Protein AF-A0A1G8YR15-F1 (afdb_monomer)

Sequence (75 aa):
MTKTTERLARWVSSLRYESLPSEVIGKAKLCLADSISCMVGGADLVPSKTLLKVLCRSGQGSVAVPGVSARLGLL

Solvent-accessible surface area (backbone atoms only — not comparable to full-atom values): 4469 Å² total; per-residue (Å²): 133,82,53,70,68,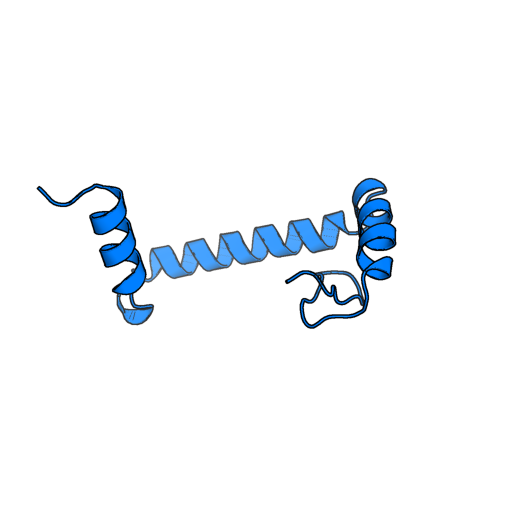57,54,49,51,51,51,63,76,68,64,53,80,89,75,53,57,69,69,56,55,53,50,50,53,52,53,51,51,52,52,50,49,51,41,34,72,43,41,79,37,70,69,44,49,54,51,48,62,55,48,56,68,69,33,79,39,88,45,73,46,68,76,48,103,51,37,34,45,74,129

pLDDT: mean 92.2, std 8.93, range [54.16, 98.62]

Foldseek 3Di:
DDDPVRVVVVCVVPDDPVPDDPVVVVVVVVVVVVVLVCQQVCCPPPVNVVVCVVQVVQDADDADRRNDPGHGPDD

Structure (mmCIF, N/CA/C/O backbone):
data_AF-A0A1G8YR15-F1
#
_entry.id   AF-A0A1G8YR15-F1
#
loop_
_atom_site.group_PDB
_atom_site.id
_atom_site.type_symbol
_atom_site.label_atom_id
_atom_site.label_alt_id
_atom_site.label_comp_id
_atom_site.label_asym_id
_atom_site.label_entity_id
_atom_site.label_seq_id
_atom_site.pdbx_PDB_ins_code
_atom_site.Cartn_x
_atom_site.Cartn_y
_atom_site.Cartn_z
_atom_site.occupancy
_atom_site.B_iso_or_equiv
_atom_site.auth_seq_id
_atom_site.auth_comp_id
_atom_site.auth_asym_id
_atom_site.auth_atom_id
_atom_site.pdbx_PDB_model_num
ATOM 1 N N . MET A 1 1 ? -7.451 -13.005 33.548 1.00 56.19 1 MET A N 1
ATOM 2 C CA . MET A 1 1 ? -6.734 -12.004 32.722 1.00 56.19 1 MET A CA 1
ATOM 3 C C . MET A 1 1 ? -6.682 -12.512 31.289 1.00 56.19 1 MET A C 1
ATOM 5 O O . MET A 1 1 ? -6.103 -13.567 31.074 1.00 56.19 1 MET A O 1
ATOM 9 N N . THR A 1 2 ? -7.298 -11.823 30.327 1.00 71.88 2 THR A N 1
ATOM 10 C CA . THR A 1 2 ? -7.130 -12.150 28.896 1.00 71.88 2 THR A CA 1
ATOM 11 C C . THR A 1 2 ? -5.720 -11.778 28.447 1.00 71.88 2 THR A C 1
ATOM 13 O O . THR A 1 2 ? -5.228 -10.704 28.806 1.00 71.88 2 THR A O 1
ATOM 16 N N . LYS A 1 3 ? -5.073 -12.640 27.658 1.00 92.31 3 LYS A N 1
ATOM 17 C CA . LYS A 1 3 ? -3.732 -12.369 27.113 1.00 92.31 3 LYS A CA 1
ATOM 18 C C . LYS A 1 3 ? -3.788 -11.155 26.177 1.00 92.31 3 LYS A C 1
ATOM 20 O O . LYS A 1 3 ? -4.777 -10.962 25.473 1.00 92.31 3 LYS A O 1
ATOM 25 N N . THR A 1 4 ? -2.723 -10.358 26.118 1.00 96.62 4 THR A N 1
ATOM 26 C CA . THR A 1 4 ? -2.664 -9.160 25.256 1.00 96.62 4 THR A CA 1
ATOM 27 C C . THR A 1 4 ? -2.982 -9.479 23.793 1.00 96.62 4 THR A C 1
ATOM 29 O O . THR A 1 4 ? -3.755 -8.757 23.166 1.00 96.62 4 THR A O 1
ATOM 32 N N . THR A 1 5 ? -2.474 -10.601 23.276 1.00 97.25 5 THR A N 1
ATOM 33 C CA . THR A 1 5 ? -2.762 -11.089 21.918 1.00 97.25 5 THR A CA 1
ATOM 34 C C . THR A 1 5 ? -4.248 -11.369 21.700 1.00 97.25 5 THR A C 1
ATOM 36 O O . THR A 1 5 ? -4.798 -10.991 20.673 1.00 97.25 5 THR A O 1
ATOM 39 N N . GLU A 1 6 ? -4.922 -11.977 22.680 1.00 97.50 6 GLU A N 1
ATOM 40 C CA . GLU A 1 6 ? -6.358 -12.274 22.612 1.00 97.50 6 GLU A CA 1
ATOM 41 C C . GLU A 1 6 ? -7.187 -10.984 22.593 1.00 97.50 6 GLU A C 1
ATOM 43 O O . GLU A 1 6 ? -8.134 -10.859 21.817 1.00 97.50 6 GLU A O 1
ATOM 48 N N . ARG A 1 7 ? -6.795 -9.989 23.401 1.00 97.06 7 ARG A N 1
ATOM 49 C CA . ARG A 1 7 ? -7.453 -8.676 23.422 1.00 97.06 7 ARG A CA 1
ATOM 50 C C . ARG A 1 7 ? -7.321 -7.959 22.079 1.00 97.06 7 ARG A C 1
ATOM 52 O O . ARG A 1 7 ? -8.308 -7.410 21.595 1.00 97.06 7 ARG A O 1
ATOM 59 N N . LEU A 1 8 ? -6.131 -7.979 21.477 1.00 97.31 8 LEU A N 1
ATOM 60 C CA . LEU A 1 8 ? -5.893 -7.365 20.170 1.00 97.31 8 LEU A CA 1
ATOM 61 C C . LEU A 1 8 ? -6.671 -8.084 19.063 1.00 97.31 8 LEU A C 1
ATOM 63 O O . LEU A 1 8 ? -7.348 -7.427 18.279 1.00 97.31 8 LEU A O 1
ATOM 67 N N . ALA A 1 9 ? -6.628 -9.419 19.039 1.00 97.44 9 ALA A N 1
ATOM 68 C CA . ALA A 1 9 ? -7.364 -10.218 18.064 1.00 97.44 9 ALA A CA 1
ATOM 69 C C . ALA A 1 9 ? -8.870 -9.935 18.136 1.00 97.44 9 ALA A C 1
ATOM 71 O O . ALA A 1 9 ? -9.496 -9.667 17.111 1.00 97.44 9 ALA A O 1
ATOM 72 N N . ARG A 1 10 ? -9.435 -9.902 19.352 1.00 96.94 10 ARG A N 1
ATOM 73 C CA . ARG A 1 10 ? -10.847 -9.565 19.558 1.00 96.94 10 ARG A CA 1
ATOM 74 C C . ARG A 1 10 ? -11.162 -8.163 19.047 1.00 96.94 10 ARG A C 1
ATOM 76 O O . ARG A 1 10 ? -12.114 -8.017 18.288 1.00 96.94 10 ARG A O 1
ATOM 83 N N . TRP A 1 11 ? -10.344 -7.167 19.392 1.00 95.62 11 TRP A N 1
ATOM 84 C CA . TRP A 1 11 ? -10.527 -5.795 18.913 1.00 95.62 11 TRP A CA 1
ATOM 85 C C . TRP A 1 11 ? -10.538 -5.721 17.379 1.00 95.62 11 TRP A C 1
ATOM 87 O O . TRP A 1 11 ? -11.540 -5.275 16.823 1.00 95.62 11 TRP A O 1
ATOM 97 N N . VAL A 1 12 ? -9.507 -6.248 16.701 1.00 96.56 12 VAL A N 1
ATOM 98 C CA . VAL A 1 12 ? -9.411 -6.240 15.226 1.00 96.56 12 VAL A CA 1
ATOM 99 C C . VAL A 1 12 ? -10.593 -6.969 14.584 1.00 96.56 12 VAL A C 1
ATOM 101 O O . VAL A 1 12 ? -11.204 -6.440 13.663 1.00 96.56 12 VAL A O 1
ATOM 104 N N . SER A 1 13 ? -10.956 -8.153 15.088 1.00 97.44 13 SER A N 1
ATOM 105 C CA . SER A 1 13 ? -12.057 -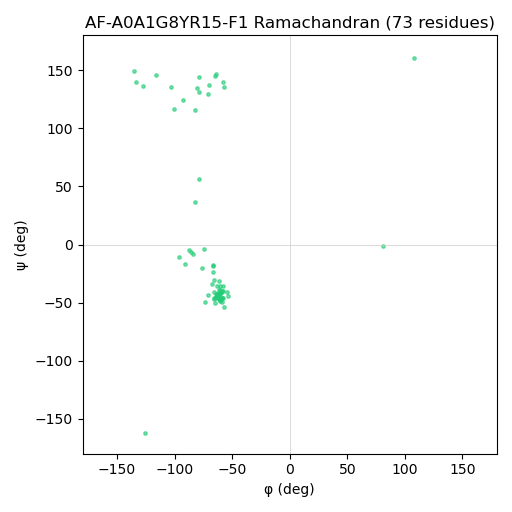8.950 14.522 1.00 97.44 13 SER A CA 1
ATOM 106 C C . SER A 1 13 ? -13.443 -8.314 14.691 1.00 97.44 13 SER A C 1
ATOM 108 O O . SER A 1 13 ? -14.356 -8.627 13.934 1.00 97.44 13 SER A O 1
ATOM 110 N N . SER A 1 14 ? -13.609 -7.433 15.683 1.00 97.12 14 SER A N 1
ATOM 111 C CA . SER A 1 14 ? -14.882 -6.762 15.983 1.00 97.12 14 SER A CA 1
ATOM 112 C C . SER A 1 14 ? -15.014 -5.370 15.354 1.00 97.12 14 SER A C 1
ATOM 114 O O . SER A 1 14 ? -16.096 -4.779 15.391 1.00 97.12 14 SER A O 1
ATOM 116 N N . LEU A 1 15 ? -13.924 -4.828 14.803 1.00 97.00 15 LEU A N 1
ATOM 117 C CA . LEU A 1 15 ? -13.878 -3.479 14.250 1.00 97.00 15 LEU A CA 1
ATOM 118 C C . LEU A 1 15 ? -14.685 -3.402 12.948 1.00 97.00 15 LEU A C 1
ATOM 120 O O . LEU A 1 15 ? -14.482 -4.194 12.030 1.00 97.00 15 LEU A O 1
ATOM 124 N N . ARG A 1 16 ? -15.581 -2.416 12.850 1.00 97.56 16 ARG A N 1
ATOM 125 C CA . ARG A 1 16 ? -16.386 -2.151 11.648 1.00 97.56 16 ARG A CA 1
ATOM 126 C C . ARG A 1 16 ? -16.044 -0.793 11.060 1.00 97.56 16 ARG A C 1
ATOM 128 O O . ARG A 1 16 ? -15.775 0.146 11.810 1.00 97.56 16 ARG A O 1
ATOM 135 N N . TYR A 1 17 ? -16.087 -0.670 9.738 1.00 96.38 17 TYR A N 1
ATOM 136 C CA . TYR A 1 17 ? -15.748 0.580 9.054 1.00 96.38 17 TYR A CA 1
ATOM 137 C C . TYR A 1 17 ? -16.630 1.745 9.528 1.00 96.38 17 TYR A C 1
ATOM 139 O O . TYR A 1 17 ? -16.131 2.835 9.790 1.00 96.38 17 TYR A O 1
ATOM 147 N N . GLU A 1 18 ? -17.919 1.489 9.745 1.00 97.50 18 GLU A N 1
ATOM 148 C CA . GLU A 1 18 ? -18.909 2.479 10.188 1.00 97.50 18 GLU A CA 1
ATOM 149 C C . GLU A 1 18 ? -18.645 2.995 11.609 1.00 97.50 18 GLU A C 1
ATO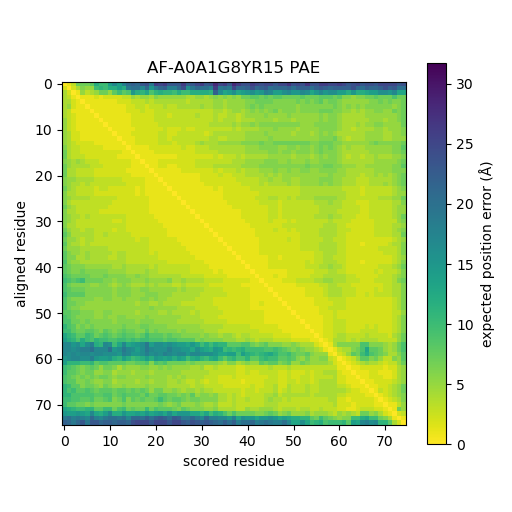M 151 O O . GLU A 1 18 ? -19.159 4.041 11.993 1.00 97.50 18 GLU A O 1
ATOM 156 N N . SER A 1 19 ? -17.848 2.266 12.398 1.00 96.94 19 SER A N 1
ATOM 157 C CA . SER A 1 19 ? -17.444 2.682 13.746 1.00 96.94 19 SER A CA 1
ATOM 158 C C . SER A 1 19 ? -16.190 3.562 13.765 1.00 96.94 19 SER A C 1
ATOM 160 O O . SER A 1 19 ? -15.796 4.039 14.829 1.00 96.94 19 SER A O 1
ATOM 162 N N . LEU A 1 20 ? -15.548 3.781 12.611 1.00 97.25 20 LEU A N 1
ATOM 163 C CA . LEU A 1 20 ? -14.336 4.590 12.519 1.00 97.25 20 LEU A CA 1
ATOM 164 C C . LEU A 1 20 ? -14.674 6.090 12.498 1.00 97.25 20 LEU A C 1
ATOM 166 O O . LEU A 1 20 ? -15.532 6.512 11.719 1.00 97.25 20 LEU A O 1
ATOM 170 N N . PRO A 1 21 ? -13.962 6.927 13.277 1.00 98.25 21 PRO A N 1
ATOM 171 C CA . PRO A 1 21 ? -14.088 8.375 13.168 1.00 98.25 21 PRO A CA 1
ATOM 172 C C . PRO A 1 21 ? -13.770 8.854 11.748 1.00 98.25 21 PRO A C 1
ATOM 174 O O . PRO A 1 21 ? -12.808 8.400 11.121 1.00 98.25 21 PRO A O 1
ATOM 177 N N . SER A 1 22 ? -14.541 9.820 11.250 1.00 98.00 22 SER A N 1
ATOM 178 C CA . SER A 1 22 ? -14.373 10.360 9.894 1.00 98.00 22 SER A CA 1
ATOM 179 C C . SER A 1 22 ? -12.972 10.931 9.652 1.00 98.00 22 SER A C 1
ATOM 181 O O . SER A 1 22 ? -12.411 10.754 8.570 1.00 98.00 22 SER A O 1
ATOM 183 N N . GLU A 1 23 ? -12.362 11.543 10.669 1.00 98.38 23 GLU A N 1
ATOM 184 C CA . GLU A 1 23 ? -10.984 12.041 10.609 1.00 98.38 23 GLU A CA 1
ATOM 185 C C . GLU A 1 23 ? -9.948 10.921 10.410 1.00 98.38 23 GLU A C 1
ATOM 187 O O . GLU A 1 23 ? -8.969 11.107 9.685 1.00 98.38 23 GLU A O 1
ATOM 192 N N . VAL A 1 24 ? -10.176 9.742 11.001 1.00 98.19 24 VAL A N 1
ATOM 193 C CA . VAL A 1 24 ? -9.289 8.579 10.867 1.00 98.19 24 VAL A CA 1
ATOM 194 C C . VAL A 1 24 ? -9.399 8.025 9.454 1.00 98.19 24 VAL A C 1
ATOM 196 O O . VAL A 1 24 ? -8.378 7.771 8.820 1.00 98.19 24 VAL A O 1
ATOM 199 N N . ILE A 1 25 ? -10.620 7.916 8.923 1.00 98.38 25 ILE A N 1
ATOM 200 C CA . ILE A 1 25 ? -10.860 7.514 7.531 1.00 98.38 25 ILE A CA 1
ATOM 201 C C . ILE A 1 25 ? -10.167 8.489 6.569 1.00 98.38 25 ILE A C 1
ATOM 203 O O . ILE A 1 25 ? -9.499 8.059 5.628 1.00 98.38 25 ILE A O 1
ATOM 207 N N . GLY A 1 26 ? -10.306 9.798 6.803 1.00 98.44 26 GLY A N 1
ATOM 208 C CA . GLY A 1 26 ? -9.673 10.834 5.988 1.00 98.44 26 GLY A CA 1
ATOM 209 C C . GLY A 1 26 ? -8.150 10.703 5.963 1.00 98.44 26 GLY A C 1
ATOM 210 O O . GLY A 1 26 ? -7.555 10.640 4.887 1.00 98.44 26 GLY A O 1
ATOM 211 N N . LYS A 1 27 ? -7.519 10.575 7.135 1.00 98.62 27 LYS A N 1
ATOM 212 C CA . LYS A 1 27 ? -6.064 10.382 7.243 1.00 98.62 27 LYS A CA 1
ATOM 213 C C . LYS A 1 27 ? -5.606 9.065 6.618 1.00 98.62 27 LYS A C 1
ATOM 215 O O . LYS A 1 27 ? -4.624 9.061 5.884 1.00 98.62 27 LYS A O 1
ATOM 220 N N . ALA A 1 28 ? -6.335 7.971 6.835 1.00 98.25 28 ALA A N 1
ATOM 221 C CA . ALA A 1 28 ? -6.009 6.678 6.240 1.00 98.25 28 ALA A CA 1
ATOM 222 C C . ALA A 1 28 ? -6.013 6.742 4.705 1.00 98.25 28 ALA A C 1
ATOM 224 O O . ALA A 1 28 ? -5.095 6.228 4.070 1.00 98.25 28 ALA A O 1
ATOM 225 N N . LYS A 1 29 ? -6.991 7.431 4.100 1.00 98.38 29 LYS A N 1
ATOM 226 C CA . LYS A 1 29 ? -7.026 7.653 2.645 1.00 98.38 29 LYS A CA 1
ATOM 227 C C . LYS A 1 29 ? -5.804 8.426 2.147 1.00 98.38 29 LYS A C 1
ATOM 229 O O . LYS A 1 29 ? -5.247 8.052 1.119 1.00 98.38 29 LYS A O 1
ATOM 234 N N . LEU A 1 30 ? -5.366 9.454 2.877 1.00 98.62 30 LEU A N 1
ATOM 235 C CA . LEU A 1 30 ? -4.150 10.201 2.537 1.00 98.62 30 LEU A CA 1
ATOM 236 C C . LEU A 1 30 ? -2.900 9.314 2.620 1.00 98.62 30 LEU A C 1
ATOM 238 O O . LEU A 1 30 ? -2.108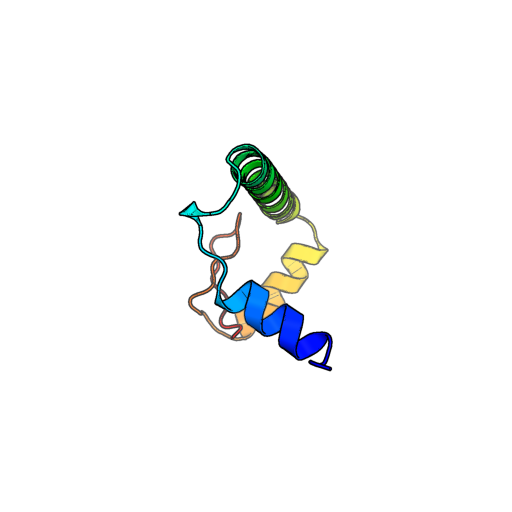 9.306 1.684 1.00 98.62 30 LEU A O 1
ATOM 242 N N . CYS A 1 31 ? -2.759 8.507 3.676 1.00 98.50 31 CYS A N 1
ATOM 243 C CA . CYS A 1 31 ? -1.642 7.566 3.807 1.00 98.50 31 CYS A CA 1
ATOM 244 C C . CYS A 1 31 ? -1.623 6.514 2.686 1.00 98.50 31 CYS A C 1
ATOM 246 O O . CYS A 1 31 ? -0.557 6.172 2.174 1.00 98.50 31 CYS A O 1
ATOM 248 N N . LEU A 1 32 ? -2.795 6.008 2.285 1.00 97.88 32 LEU A N 1
ATOM 249 C CA . LEU A 1 32 ? -2.914 5.074 1.162 1.00 97.88 32 LEU A CA 1
ATOM 250 C C . LEU A 1 32 ? -2.502 5.735 -0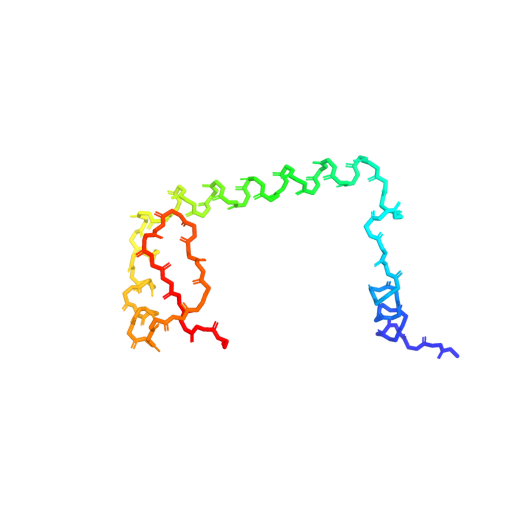.158 1.00 97.88 32 LEU A C 1
ATOM 252 O O . LEU A 1 32 ? -1.749 5.138 -0.926 1.00 97.88 32 LEU A O 1
ATOM 256 N N . ALA A 1 33 ? -2.958 6.964 -0.411 1.00 97.94 33 ALA A N 1
ATOM 257 C CA . ALA A 1 33 ? -2.595 7.713 -1.612 1.00 97.94 33 ALA A CA 1
ATOM 258 C C . ALA A 1 33 ? -1.086 8.003 -1.679 1.00 97.94 33 ALA A C 1
ATOM 260 O O . ALA A 1 33 ? -0.476 7.806 -2.732 1.00 97.94 33 ALA A O 1
ATOM 261 N N . ASP A 1 34 ? -0.479 8.407 -0.562 1.00 98.25 34 ASP A N 1
ATOM 262 C CA . ASP A 1 34 ? 0.967 8.627 -0.443 1.00 98.25 34 ASP A CA 1
ATOM 263 C C . ASP A 1 34 ? 1.762 7.344 -0.730 1.00 98.25 34 ASP A C 1
ATOM 265 O O . ASP A 1 34 ? 2.654 7.327 -1.581 1.00 98.25 34 ASP A O 1
ATOM 269 N N . SER A 1 35 ? 1.349 6.229 -0.121 1.00 97.00 35 SER A N 1
ATOM 270 C CA . SER A 1 35 ? 1.987 4.924 -0.327 1.00 97.00 35 SER A CA 1
ATOM 271 C C . SER A 1 35 ? 1.912 4.479 -1.790 1.00 97.00 35 SER A C 1
ATOM 273 O O . SER A 1 35 ? 2.911 4.044 -2.364 1.00 97.00 35 SER A O 1
ATOM 275 N N . ILE A 1 36 ? 0.739 4.605 -2.423 1.00 96.31 36 ILE A N 1
ATOM 276 C CA . ILE A 1 36 ? 0.554 4.261 -3.841 1.00 96.31 36 ILE A CA 1
ATOM 277 C C . ILE A 1 36 ? 1.408 5.155 -4.735 1.00 96.31 36 ILE A C 1
ATOM 279 O O . ILE A 1 36 ? 2.052 4.653 -5.655 1.00 96.31 36 ILE A O 1
ATOM 283 N N . SER A 1 37 ? 1.466 6.452 -4.445 1.00 96.81 37 SER A N 1
ATOM 284 C CA . SER A 1 37 ? 2.279 7.402 -5.208 1.00 96.81 37 SER A CA 1
ATOM 285 C C . SER A 1 37 ? 3.766 7.061 -5.121 1.00 96.81 37 SER A C 1
ATOM 287 O O . SER A 1 37 ? 4.444 7.036 -6.147 1.00 96.81 37 SER A O 1
ATOM 289 N N . CYS A 1 38 ? 4.257 6.703 -3.931 1.00 96.06 38 CYS A N 1
ATOM 290 C CA . CYS A 1 38 ? 5.624 6.218 -3.746 1.00 96.06 38 CYS A CA 1
ATOM 291 C C . CYS A 1 38 ? 5.895 4.927 -4.531 1.00 96.06 38 CYS A C 1
ATOM 293 O O . CYS A 1 38 ? 6.946 4.806 -5.157 1.00 96.06 38 CYS A O 1
ATOM 295 N N . MET A 1 39 ? 4.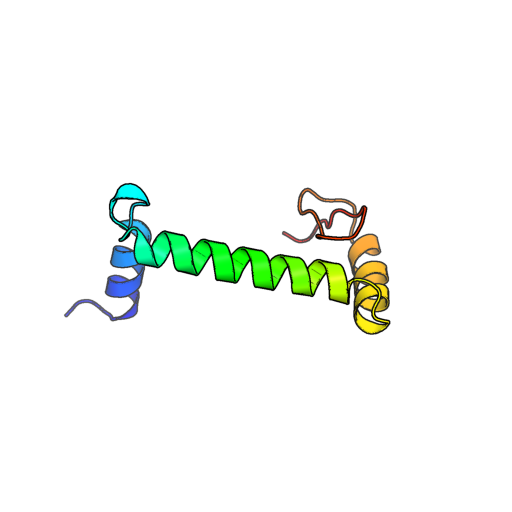955 3.973 -4.542 1.00 94.88 39 MET A N 1
ATOM 296 C CA . MET A 1 39 ? 5.098 2.734 -5.320 1.00 94.88 39 MET A CA 1
ATOM 297 C C . MET A 1 39 ? 5.178 3.010 -6.824 1.00 94.88 39 MET A C 1
ATOM 299 O O . MET A 1 39 ? 6.069 2.488 -7.491 1.00 94.88 39 MET A O 1
ATOM 303 N N . VAL A 1 40 ? 4.289 3.860 -7.348 1.00 96.31 40 VAL A N 1
ATOM 304 C CA . VAL A 1 40 ? 4.276 4.239 -8.769 1.00 96.31 40 VAL A CA 1
ATOM 305 C C . VAL A 1 40 ? 5.546 5.007 -9.138 1.00 96.31 40 VAL A C 1
ATOM 307 O O . VAL A 1 40 ? 6.225 4.636 -10.090 1.00 96.31 40 VAL A O 1
ATOM 310 N N . GLY A 1 41 ? 5.912 6.036 -8.368 1.00 95.75 41 GLY A N 1
ATOM 311 C CA . GLY A 1 41 ? 7.113 6.838 -8.621 1.00 95.75 41 GLY A CA 1
ATOM 312 C C . GLY A 1 41 ? 8.416 6.049 -8.453 1.00 95.75 41 GLY A C 1
ATOM 313 O O . GLY A 1 41 ? 9.398 6.306 -9.145 1.00 95.75 41 GLY A O 1
ATOM 314 N N . GLY A 1 42 ? 8.422 5.049 -7.569 1.00 95.62 42 GLY A N 1
ATOM 315 C CA . GLY A 1 42 ? 9.556 4.158 -7.336 1.00 95.62 42 GLY A CA 1
ATOM 316 C C . GLY A 1 42 ? 9.648 2.974 -8.303 1.00 95.62 42 GLY A C 1
ATOM 317 O O . GLY A 1 42 ? 10.654 2.259 -8.280 1.00 95.62 42 GLY A O 1
ATOM 318 N N . ALA A 1 43 ? 8.641 2.741 -9.151 1.00 94.62 43 ALA A N 1
ATOM 319 C CA . ALA A 1 43 ? 8.577 1.567 -10.024 1.00 94.62 43 ALA A CA 1
ATOM 320 C C . ALA A 1 43 ? 9.745 1.502 -11.024 1.00 94.62 43 ALA A C 1
ATOM 322 O O . ALA A 1 43 ? 10.221 0.417 -11.366 1.00 94.62 43 ALA A O 1
ATOM 323 N N . ASP A 1 44 ? 10.251 2.662 -11.448 1.00 93.81 44 ASP A N 1
ATOM 324 C CA . ASP A 1 44 ? 11.320 2.762 -12.440 1.00 93.81 44 ASP A CA 1
ATOM 325 C C . ASP A 1 44 ? 12.742 2.663 -11.877 1.00 93.81 44 ASP A C 1
ATOM 327 O O . ASP A 1 44 ? 13.703 2.577 -12.656 1.00 93.81 44 ASP A O 1
ATOM 331 N N . LEU A 1 45 ? 12.891 2.624 -10.550 1.00 96.62 45 LEU A N 1
ATOM 332 C CA . LEU A 1 45 ? 14.186 2.480 -9.893 1.00 96.62 45 LEU A CA 1
ATOM 333 C C . LEU A 1 45 ? 14.818 1.116 -10.219 1.00 96.62 45 LEU A C 1
ATOM 335 O O . LEU A 1 45 ? 14.139 0.092 -10.328 1.00 96.62 45 LEU A O 1
ATOM 339 N N . VAL A 1 46 ? 16.149 1.086 -10.341 1.00 97.44 46 VAL A N 1
ATOM 340 C CA . VAL A 1 46 ? 16.911 -0.138 -10.661 1.00 97.44 46 VAL A CA 1
ATOM 341 C C . VAL A 1 46 ? 16.598 -1.302 -9.703 1.00 97.44 46 VAL A C 1
ATOM 343 O O . VAL A 1 46 ? 16.376 -2.415 -10.199 1.00 97.44 46 VAL A O 1
ATOM 346 N N . PRO A 1 47 ? 16.512 -1.101 -8.369 1.00 95.88 47 PRO A N 1
ATOM 347 C CA . PRO A 1 47 ? 16.121 -2.170 -7.452 1.00 95.88 47 PRO A CA 1
ATOM 348 C C . PRO A 1 47 ? 14.712 -2.708 -7.735 1.00 95.88 47 PRO A C 1
ATOM 350 O O . PRO A 1 47 ? 14.531 -3.923 -7.806 1.00 95.88 47 PRO A O 1
ATOM 353 N N . SER A 1 48 ? 13.740 -1.825 -7.989 1.00 94.75 48 SER A N 1
ATOM 354 C CA . SER A 1 48 ? 12.351 -2.188 -8.307 1.00 94.75 48 SER A CA 1
ATOM 355 C C . SER A 1 48 ? 12.272 -3.041 -9.573 1.00 94.75 48 SER A C 1
ATOM 357 O O . SER A 1 48 ? 11.695 -4.129 -9.563 1.00 94.75 48 SER A O 1
ATOM 359 N N . LYS A 1 49 ? 12.945 -2.616 -10.650 1.00 94.06 49 LYS A N 1
ATOM 360 C CA . LYS A 1 49 ? 13.036 -3.373 -11.911 1.00 94.06 49 LYS A CA 1
ATOM 361 C C . LYS A 1 49 ? 13.700 -4.737 -11.727 1.00 94.06 49 LYS A C 1
ATOM 363 O O . LYS A 1 49 ? 13.277 -5.718 -12.340 1.00 94.06 49 LYS A O 1
ATOM 368 N N . THR A 1 50 ? 14.742 -4.807 -10.901 1.00 95.19 50 THR A N 1
ATOM 369 C CA . THR A 1 50 ? 15.452 -6.061 -10.610 1.00 95.19 50 THR A CA 1
ATOM 370 C C . THR A 1 50 ? 14.550 -7.040 -9.868 1.00 95.19 50 THR A C 1
ATOM 372 O O . THR A 1 50 ? 14.429 -8.192 -10.286 1.00 95.19 50 THR A O 1
ATOM 375 N N . LEU A 1 51 ? 13.855 -6.572 -8.830 1.00 92.75 51 LEU A N 1
ATOM 376 C CA . LEU A 1 51 ? 12.915 -7.387 -8.069 1.00 92.75 51 LEU A CA 1
ATOM 377 C C . LEU A 1 51 ? 11.758 -7.878 -8.949 1.00 92.75 51 LEU A C 1
ATOM 379 O O . LEU A 1 51 ? 11.463 -9.071 -8.957 1.00 92.75 51 LEU A O 1
ATOM 383 N N . LEU A 1 52 ? 11.157 -7.000 -9.757 1.00 91.44 52 LEU A N 1
ATOM 384 C CA . LEU A 1 52 ? 10.063 -7.371 -10.662 1.00 91.44 52 LEU A CA 1
ATOM 385 C C . LEU A 1 52 ? 10.471 -8.452 -11.664 1.00 91.44 52 LEU A C 1
ATOM 387 O O . LEU A 1 52 ? 9.710 -9.387 -11.891 1.00 91.44 52 LEU A O 1
ATOM 391 N N . LYS A 1 53 ? 11.689 -8.392 -12.218 1.00 91.25 53 LYS A N 1
ATOM 392 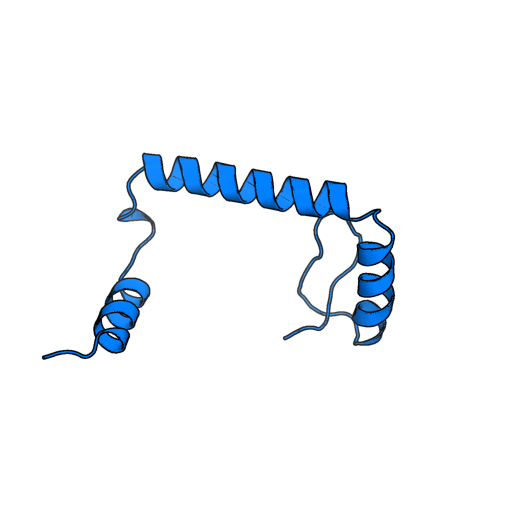C CA . LYS A 1 53 ? 12.201 -9.450 -13.105 1.00 91.25 53 LYS A CA 1
ATOM 393 C C . LYS A 1 53 ? 12.275 -10.812 -12.418 1.00 91.25 53 LYS A C 1
ATOM 395 O O . LYS A 1 53 ? 12.053 -11.819 -13.083 1.00 91.25 53 LYS A O 1
ATOM 400 N N . VAL A 1 54 ? 12.612 -10.854 -11.129 1.00 91.44 54 VAL A N 1
ATOM 401 C CA . VAL A 1 54 ? 12.655 -12.103 -10.356 1.00 91.44 54 VAL A CA 1
ATOM 402 C C . VAL A 1 54 ? 11.238 -12.583 -10.060 1.00 91.44 54 VAL A C 1
ATOM 404 O O . VAL A 1 54 ? 10.917 -13.731 -10.349 1.00 91.44 54 VAL A O 1
ATOM 407 N N . LEU A 1 55 ? 10.371 -11.704 -9.558 1.00 89.75 55 LEU A N 1
ATOM 408 C CA . LEU A 1 55 ? 9.015 -12.073 -9.148 1.00 89.75 55 LEU A CA 1
ATOM 409 C C . LEU A 1 55 ? 8.123 -12.472 -10.331 1.00 89.75 55 LEU A C 1
ATOM 411 O O . LEU A 1 55 ? 7.328 -13.398 -10.205 1.00 89.75 55 LEU A O 1
ATOM 415 N N . CYS A 1 56 ? 8.294 -11.857 -11.504 1.00 86.56 56 CYS A N 1
ATOM 416 C CA . CYS A 1 56 ? 7.567 -12.253 -12.713 1.00 86.56 56 CYS A CA 1
ATOM 417 C C . CYS A 1 56 ? 7.951 -13.655 -13.221 1.00 86.56 56 CYS A C 1
ATOM 419 O O . CYS A 1 56 ? 7.198 -14.237 -13.999 1.00 86.56 56 CYS A O 1
ATOM 421 N N . ARG A 1 57 ? 9.088 -14.227 -12.790 1.00 86.94 57 ARG A N 1
ATOM 422 C CA . ARG A 1 57 ? 9.441 -15.627 -13.103 1.00 86.94 57 ARG A CA 1
ATOM 423 C C . ARG A 1 57 ? 8.658 -16.632 -12.264 1.00 86.94 57 ARG A C 1
ATOM 425 O O . ARG A 1 57 ? 8.538 -17.776 -12.682 1.00 86.94 57 ARG A O 1
ATOM 432 N N . SER A 1 58 ? 8.108 -16.212 -11.125 1.00 80.31 58 SER A N 1
ATOM 433 C CA . SER A 1 58 ? 7.298 -17.066 -10.249 1.00 80.31 58 SER A CA 1
ATOM 434 C C . SER A 1 58 ? 5.893 -17.349 -10.803 1.00 80.31 58 SER A C 1
ATOM 436 O O . SER A 1 58 ? 5.155 -18.124 -10.206 1.00 80.31 58 SER A O 1
ATOM 438 N N . GLY A 1 59 ? 5.525 -16.751 -11.943 1.00 75.94 59 GLY A N 1
ATOM 439 C CA . GLY A 1 59 ? 4.229 -16.921 -12.601 1.00 75.94 59 GLY A CA 1
ATOM 440 C C . GLY A 1 59 ? 3.322 -15.693 -12.481 1.00 75.94 59 GLY A C 1
ATOM 441 O O . GLY A 1 59 ? 3.520 -14.820 -11.632 1.00 75.94 59 GLY A O 1
ATOM 442 N N . GLN A 1 60 ? 2.322 -15.617 -13.364 1.00 76.44 60 GLN A N 1
ATOM 443 C CA . GLN A 1 60 ? 1.281 -14.590 -13.292 1.00 76.44 60 GLN A CA 1
ATOM 444 C C . GLN A 1 60 ? 0.250 -14.972 -12.226 1.00 76.44 60 GLN A C 1
ATOM 446 O O . GLN A 1 60 ? -0.247 -16.095 -12.220 1.00 76.44 60 GLN A O 1
ATOM 451 N N . GLY A 1 61 ? -0.077 -14.028 -11.344 1.00 82.50 61 GLY A N 1
ATOM 452 C CA . GLY A 1 61 ? -1.100 -14.203 -10.311 1.00 82.50 61 GLY A CA 1
ATOM 453 C C . GLY A 1 61 ? -2.174 -13.127 -10.338 1.00 82.50 61 GLY A C 1
ATOM 454 O O . GLY A 1 61 ? -2.345 -12.407 -11.321 1.00 82.50 61 GLY A O 1
ATOM 455 N N . SER A 1 62 ? -2.913 -13.009 -9.238 1.00 88.12 62 SER A N 1
ATOM 456 C CA . SER A 1 62 ? -4.020 -12.056 -9.106 1.00 88.12 62 SER A CA 1
ATOM 457 C C . SER A 1 62 ? -3.593 -10.703 -8.524 1.00 88.12 62 SER A C 1
ATOM 459 O O . SER A 1 62 ? -4.315 -9.719 -8.703 1.00 88.12 62 SER A O 1
ATOM 461 N N . VAL A 1 63 ? -2.417 -10.608 -7.895 1.00 90.19 63 VAL A N 1
ATOM 462 C CA . VAL A 1 63 ? -1.965 -9.399 -7.188 1.00 90.19 63 VAL A CA 1
ATOM 463 C C . VAL A 1 63 ? -1.353 -8.396 -8.164 1.00 90.19 63 VAL A C 1
ATOM 465 O O . VAL A 1 63 ? -0.330 -8.671 -8.783 1.00 90.19 63 VAL A O 1
ATOM 468 N N . ALA A 1 64 ? -1.970 -7.222 -8.307 1.00 91.06 64 ALA A N 1
ATOM 469 C CA . ALA A 1 64 ? -1.475 -6.156 -9.176 1.00 91.06 64 ALA A CA 1
ATOM 470 C C . ALA A 1 64 ? -0.324 -5.373 -8.530 1.00 91.06 64 ALA A C 1
ATOM 472 O O . ALA A 1 64 ? -0.343 -5.109 -7.328 1.00 91.06 64 ALA A O 1
ATOM 473 N N . VAL A 1 65 ? 0.639 -4.948 -9.350 1.00 90.88 65 VAL A N 1
ATOM 474 C CA . VAL A 1 65 ? 1.712 -4.037 -8.933 1.00 90.88 65 VAL A CA 1
ATOM 475 C C . VAL A 1 65 ? 1.375 -2.618 -9.402 1.00 90.88 65 VAL A C 1
ATOM 477 O O . VAL A 1 65 ? 1.304 -2.389 -10.610 1.00 90.88 65 VAL A O 1
ATOM 480 N N . PRO A 1 66 ? 1.172 -1.642 -8.499 1.00 92.62 66 PRO A N 1
ATOM 481 C CA . PRO A 1 66 ? 0.927 -0.258 -8.897 1.00 92.62 66 PRO A CA 1
ATOM 482 C C . PRO A 1 66 ? 2.056 0.307 -9.770 1.00 92.62 66 PRO A C 1
ATOM 484 O O . PRO A 1 66 ? 3.232 0.129 -9.466 1.00 92.62 66 PRO A O 1
ATOM 487 N N . GLY A 1 67 ? 1.694 0.999 -10.854 1.00 92.31 67 GLY A N 1
ATOM 488 C CA . GLY A 1 67 ? 2.653 1.641 -11.764 1.00 92.31 67 GLY A CA 1
ATOM 489 C C . GLY A 1 67 ? 3.303 0.708 -12.789 1.00 92.31 67 GLY A C 1
ATOM 490 O O . GLY A 1 67 ? 4.074 1.173 -13.622 1.00 92.31 67 GLY A O 1
ATOM 491 N N . VAL A 1 68 ? 2.982 -0.590 -12.776 1.00 91.12 68 VAL A N 1
ATOM 492 C CA . VAL A 1 68 ? 3.550 -1.578 -13.702 1.00 91.12 68 VAL A CA 1
ATOM 493 C C . VAL A 1 68 ? 2.438 -2.454 -14.268 1.00 91.12 68 VAL A C 1
ATOM 495 O O . VAL A 1 68 ? 1.543 -2.889 -13.551 1.00 91.12 68 VAL A O 1
ATOM 498 N N . SER A 1 69 ? 2.507 -2.781 -15.559 1.00 89.25 69 SER A N 1
ATOM 499 C CA . SER A 1 69 ? 1.577 -3.728 -16.191 1.00 89.25 69 SER A CA 1
ATOM 500 C C . SER A 1 69 ? 1.949 -5.187 -15.875 1.00 89.25 69 SER A C 1
ATOM 502 O O . SER A 1 69 ? 2.192 -5.987 -16.778 1.00 89.25 69 SER A O 1
ATOM 504 N N . ALA A 1 70 ? 2.034 -5.529 -14.587 1.00 87.88 70 ALA A N 1
ATOM 505 C CA . ALA A 1 70 ? 2.385 -6.859 -14.099 1.00 87.88 70 ALA A CA 1
ATOM 506 C C . ALA A 1 70 ? 1.465 -7.301 -12.955 1.00 87.88 70 ALA A C 1
ATOM 508 O O . ALA A 1 70 ? 0.994 -6.489 -12.151 1.00 87.88 70 ALA A O 1
ATOM 509 N N . ARG A 1 71 ? 1.245 -8.615 -12.867 1.00 89.12 71 ARG A N 1
ATOM 510 C CA . ARG A 1 71 ? 0.587 -9.257 -11.730 1.00 89.12 71 ARG A CA 1
ATOM 511 C C . ARG A 1 71 ? 1.440 -10.398 -11.202 1.00 89.12 71 ARG A C 1
ATOM 513 O O . ARG A 1 71 ? 1.974 -11.176 -11.990 1.00 89.12 71 ARG A O 1
ATOM 520 N N . LEU A 1 72 ? 1.554 -10.494 -9.884 1.00 88.69 72 LEU A N 1
ATOM 521 C CA . LEU A 1 72 ? 2.434 -11.441 -9.208 1.00 88.69 72 LEU A CA 1
ATOM 522 C C . LEU A 1 72 ? 1.637 -12.623 -8.654 1.00 88.69 72 LEU A C 1
ATOM 524 O O . LEU A 1 72 ? 0.587 -12.431 -8.042 1.00 88.69 72 LEU A O 1
ATOM 528 N N . GLY A 1 73 ? 2.161 -13.833 -8.850 1.00 81.50 73 GLY A N 1
ATOM 529 C CA . GLY A 1 73 ? 1.700 -15.078 -8.218 1.00 81.50 73 GLY A CA 1
ATOM 530 C C . GLY A 1 73 ? 2.261 -15.295 -6.8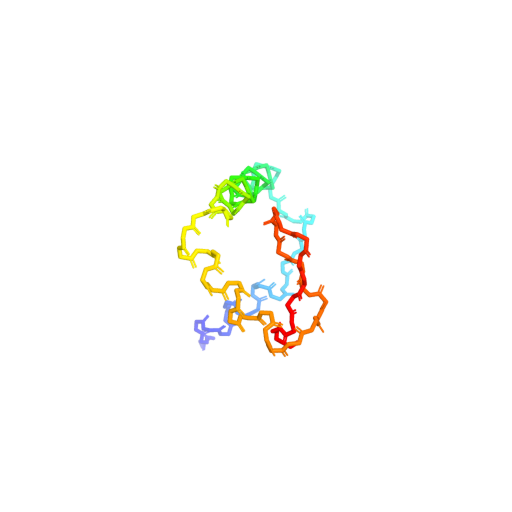16 1.00 81.50 73 GLY A C 1
ATOM 531 O O . GLY A 1 73 ? 2.626 -16.412 -6.475 1.00 81.50 73 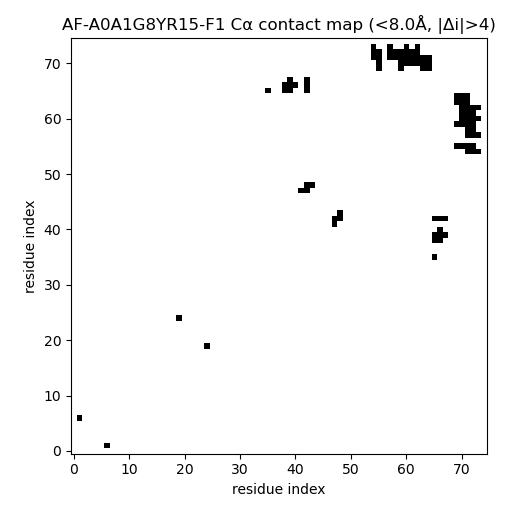GLY A O 1
ATOM 532 N N . LEU A 1 74 ? 2.418 -14.225 -6.035 1.00 66.06 74 LEU A N 1
ATOM 533 C CA . LEU A 1 74 ? 2.819 -14.324 -4.634 1.00 66.06 74 LEU A CA 1
ATOM 534 C C . LEU A 1 74 ? 1.552 -14.366 -3.780 1.00 66.06 74 LEU A C 1
ATOM 536 O O . LEU A 1 74 ? 0.770 -13.417 -3.850 1.00 66.06 74 LEU A O 1
ATOM 540 N N . LEU A 1 75 ? 1.448 -15.420 -2.959 1.00 54.16 75 LEU A N 1
ATOM 541 C CA . LEU A 1 75 ? 0.286 -15.902 -2.187 1.00 54.16 75 LEU A CA 1
ATOM 542 C C . LEU A 1 75 ? -0.564 -16.932 -2.941 1.00 54.16 75 LEU A C 1
ATOM 544 O O . LEU A 1 75 ? -1.323 -16.543 -3.855 1.00 54.16 75 LEU A O 1
#

Mean predicted aligned error: 4.92 Å

Radius of gyration: 17.89 Å; Cα contacts (8 Å, |Δi|>4): 49; chains: 1; bounding box: 36×29×49 Å

Secondary structure (DSSP, 8-state):
---HHHHHHHHHHH--GGGS-HHHHHHHHHHHHHHHHHHHHHTTSHHHHHHHHHHGGG---SEEPTTSS-EE---